Protein AF-A0A920IRP9-F1 (afdb_monomer_lite)

Secondary structure (DSSP, 8-state):
-----HHHHHTT----TT-------TTS-SS----TTSHHHHHHHHHHHHHHHHHHHHTT----EEE-----PPTTTTTT-HHHHHHHHHTT-TT-HHHHHHHHHHHHHHHHHTTTPEEE--TT--

Structure (mmCIF, N/CA/C/O backbone):
data_AF-A0A920IRP9-F1
#
_entry.id   AF-A0A920IRP9-F1
#
loop_
_atom_site.group_PDB
_atom_site.id
_atom_site.type_symbol
_atom_site.label_atom_id
_atom_site.label_alt_id
_atom_site.label_comp_id
_atom_site.label_asym_id
_atom_site.label_entity_id
_atom_site.label_seq_id
_atom_site.pdbx_PDB_ins_code
_atom_site.Cartn_x
_atom_site.Cartn_y
_atom_site.Cartn_z
_atom_site.occupancy
_atom_site.B_iso_or_equiv
_atom_site.auth_seq_id
_atom_site.auth_comp_id
_atom_site.auth_asym_id
_atom_site.auth_atom_id
_atom_site.pdbx_PDB_model_num
ATOM 1 N N . MET A 1 1 ? -17.992 -10.180 -25.493 1.00 43.38 1 MET A N 1
ATOM 2 C CA . MET A 1 1 ? -18.252 -8.747 -25.729 1.00 43.38 1 MET A CA 1
ATOM 3 C C . MET A 1 1 ? -17.199 -7.991 -24.950 1.00 43.38 1 MET A C 1
ATOM 5 O O . MET A 1 1 ? -17.285 -7.968 -23.731 1.00 43.38 1 MET A O 1
ATOM 9 N N . GLU A 1 2 ? -16.170 -7.476 -25.622 1.00 56.94 2 GLU A N 1
ATOM 10 C CA . GLU A 1 2 ? -15.293 -6.479 -25.004 1.00 56.94 2 GLU A CA 1
ATOM 11 C C . GLU A 1 2 ? -16.122 -5.207 -24.849 1.00 56.94 2 GLU A C 1
ATOM 13 O O . GLU A 1 2 ? -16.613 -4.657 -25.831 1.00 56.94 2 GLU A O 1
ATOM 18 N N . LEU A 1 3 ? -16.349 -4.777 -23.610 1.00 63.44 3 LEU A N 1
ATOM 19 C CA . LEU A 1 3 ? -17.186 -3.613 -23.308 1.00 63.44 3 LEU A CA 1
ATOM 20 C C . LEU A 1 3 ? -16.545 -2.283 -23.746 1.00 63.44 3 LEU A C 1
ATOM 22 O O . LEU A 1 3 ? -17.154 -1.237 -23.556 1.00 63.44 3 LEU A O 1
ATOM 26 N N . GLY A 1 4 ? -15.328 -2.302 -24.311 1.00 68.56 4 GLY A N 1
ATOM 27 C CA . GLY A 1 4 ? -14.607 -1.119 -24.798 1.00 68.56 4 GLY A CA 1
ATOM 28 C C . GLY A 1 4 ? -14.278 -0.080 -23.719 1.00 68.56 4 GLY A C 1
ATOM 29 O O . GLY A 1 4 ? -13.680 0.947 -24.024 1.00 68.56 4 GLY A O 1
ATOM 30 N N . ASN A 1 5 ? -14.655 -0.334 -22.464 1.00 79.19 5 ASN A N 1
ATOM 31 C CA . ASN A 1 5 ? -14.494 0.591 -21.357 1.00 79.19 5 ASN A CA 1
ATOM 32 C C . ASN A 1 5 ? -13.163 0.327 -20.648 1.00 79.19 5 ASN A C 1
ATOM 34 O O . ASN A 1 5 ? -13.099 -0.366 -19.632 1.00 79.19 5 ASN A O 1
ATOM 38 N N . LYS A 1 6 ? -12.097 0.849 -21.257 1.00 80.38 6 LYS A N 1
ATOM 39 C CA . LYS A 1 6 ? -10.726 0.730 -20.760 1.00 80.38 6 LYS A CA 1
ATOM 40 C C . LYS A 1 6 ? -10.571 1.325 -19.355 1.00 80.38 6 LYS A C 1
ATOM 42 O O . LYS A 1 6 ? -9.881 0.735 -18.533 1.00 80.38 6 LYS A O 1
ATOM 47 N N . ASP A 1 7 ? -11.263 2.422 -19.065 1.00 81.00 7 ASP A N 1
ATOM 48 C CA . ASP A 1 7 ? -11.145 3.121 -17.782 1.00 81.00 7 ASP A CA 1
ATOM 49 C C . ASP A 1 7 ? -11.661 2.263 -16.618 1.00 81.00 7 ASP A C 1
ATOM 51 O O . ASP A 1 7 ? -10.978 2.112 -15.607 1.00 81.00 7 ASP A O 1
ATOM 55 N N . GLU A 1 8 ? -12.824 1.619 -16.771 1.00 82.69 8 GLU A N 1
ATOM 56 C CA . GLU A 1 8 ? -13.339 0.702 -15.742 1.00 82.69 8 GLU A CA 1
ATOM 57 C C . GLU A 1 8 ? -12.515 -0.589 -15.636 1.00 82.69 8 GLU A C 1
ATOM 59 O O . GLU A 1 8 ? -12.402 -1.152 -14.549 1.00 82.69 8 GLU A O 1
ATOM 64 N N . ALA A 1 9 ? -11.899 -1.046 -16.732 1.00 81.12 9 ALA A N 1
ATOM 65 C CA . ALA A 1 9 ? -11.000 -2.199 -16.700 1.00 81.12 9 ALA A CA 1
ATOM 66 C C . ALA A 1 9 ? -9.700 -1.903 -15.931 1.00 81.12 9 ALA A C 1
ATOM 68 O O . ALA A 1 9 ? -9.182 -2.773 -15.233 1.00 81.12 9 ALA A O 1
ATOM 69 N N . GLU A 1 10 ? -9.177 -0.680 -16.034 1.00 86.38 10 GLU A N 1
ATOM 70 C CA . GLU A 1 10 ? -7.926 -0.284 -15.380 1.00 86.38 10 GLU A CA 1
ATOM 71 C C . GLU A 1 10 ? -8.109 0.202 -13.938 1.00 86.38 10 GLU A C 1
ATOM 73 O O . GLU A 1 10 ? -7.149 0.196 -13.169 1.00 86.38 10 GLU A O 1
ATOM 78 N N . LYS A 1 11 ? -9.332 0.576 -13.547 1.00 86.19 11 LYS A N 1
ATOM 79 C CA . LYS A 1 11 ? -9.669 1.168 -12.243 1.00 86.19 11 LYS A CA 1
ATOM 80 C C . LYS A 1 11 ? -9.152 0.393 -11.028 1.00 86.19 11 LYS A C 1
ATOM 82 O O . LYS A 1 11 ? -8.763 1.005 -10.040 1.00 86.19 11 LYS A O 1
ATOM 87 N N . TYR A 1 12 ? -9.134 -0.934 -11.115 1.00 89.50 12 TYR A N 1
ATOM 88 C CA . TYR A 1 12 ? -8.712 -1.836 -10.038 1.00 89.50 12 TYR A CA 1
ATOM 89 C C . TYR A 1 12 ? -7.570 -2.767 -10.458 1.00 89.50 12 TYR A C 1
ATOM 91 O O . TYR A 1 12 ? -7.358 -3.814 -9.850 1.00 89.50 12 TYR A O 1
ATOM 99 N N . LEU A 1 13 ? -6.856 -2.429 -11.535 1.00 89.62 13 LEU A N 1
ATOM 100 C CA . LEU A 1 13 ? -5.796 -3.277 -12.059 1.00 89.62 13 LEU A CA 1
ATOM 101 C C . LEU A 1 13 ? -4.626 -3.348 -11.070 1.00 89.62 13 LEU A C 1
ATOM 103 O O . LEU A 1 13 ? -4.090 -2.318 -10.660 1.00 89.62 13 LEU A O 1
ATOM 107 N N . LEU A 1 14 ? -4.224 -4.568 -10.720 1.00 90.94 14 LEU A N 1
ATOM 108 C CA . LEU A 1 14 ? -3.158 -4.839 -9.749 1.00 90.94 14 LEU A CA 1
ATOM 109 C C . LEU A 1 14 ? -1.821 -5.196 -10.402 1.00 90.94 14 LEU A C 1
ATOM 111 O O . LEU A 1 14 ? -0.828 -5.346 -9.704 1.00 90.94 14 LEU A O 1
ATOM 115 N N . SER A 1 15 ? -1.785 -5.353 -11.722 1.00 88.00 15 SER A N 1
ATOM 116 C CA . SER A 1 15 ? -0.592 -5.750 -12.465 1.00 88.00 15 SER A CA 1
ATOM 117 C C . SER A 1 15 ? -0.043 -4.594 -13.293 1.00 88.00 15 SER A C 1
ATOM 119 O O . SER A 1 15 ? -0.798 -3.788 -13.848 1.00 88.00 15 SER A O 1
ATOM 121 N N . ASP A 1 16 ? 1.274 -4.563 -13.445 1.00 87.31 16 ASP A N 1
ATOM 122 C CA . ASP A 1 16 ? 1.954 -3.761 -14.455 1.00 87.31 16 ASP A CA 1
ATOM 123 C C . ASP A 1 16 ? 2.332 -4.679 -15.633 1.00 87.31 16 ASP A C 1
ATOM 125 O O . ASP A 1 16 ? 3.186 -5.547 -15.466 1.00 87.31 16 ASP A O 1
ATOM 129 N N . PRO A 1 17 ? 1.692 -4.544 -16.812 1.00 86.62 17 PRO A N 1
ATOM 130 C CA . PRO A 1 17 ? 1.990 -5.385 -17.974 1.00 86.62 17 PRO A CA 1
ATOM 131 C C . PRO A 1 17 ? 3.432 -5.265 -18.482 1.00 86.62 17 PRO A C 1
ATOM 133 O O . PRO A 1 17 ? 3.903 -6.161 -19.180 1.00 86.62 17 PRO A O 1
ATOM 136 N N . ASP A 1 18 ? 4.111 -4.159 -18.166 1.00 89.12 18 ASP A N 1
ATOM 137 C CA . ASP A 1 18 ? 5.493 -3.906 -18.568 1.00 89.12 18 ASP A CA 1
ATOM 138 C C . ASP A 1 18 ? 6.503 -4.306 -17.480 1.00 89.12 18 ASP A C 1
ATOM 140 O O . ASP A 1 18 ? 7.714 -4.160 -17.686 1.00 89.12 18 ASP A O 1
ATOM 144 N N . ASP A 1 19 ? 6.033 -4.833 -16.345 1.00 89.69 19 ASP A N 1
ATOM 145 C CA . ASP A 1 19 ? 6.902 -5.350 -15.298 1.00 89.69 19 ASP A CA 1
ATOM 146 C C . ASP A 1 19 ? 7.574 -6.650 -15.747 1.00 89.69 19 ASP A C 1
ATOM 148 O O . ASP A 1 19 ? 6.931 -7.641 -16.090 1.00 89.69 19 ASP A O 1
ATOM 152 N N . LYS A 1 20 ? 8.908 -6.631 -15.749 1.00 91.38 20 LYS A N 1
ATOM 153 C CA . LYS A 1 20 ? 9.750 -7.788 -16.086 1.00 91.38 20 LYS A CA 1
ATOM 154 C C . LYS A 1 20 ? 10.516 -8.309 -14.879 1.00 91.38 20 LYS A C 1
ATOM 156 O O . LYS A 1 20 ? 11.583 -8.901 -15.053 1.00 91.38 20 LYS A O 1
ATOM 161 N N . SER A 1 21 ? 10.045 -7.991 -13.674 1.00 89.38 21 SER A N 1
ATOM 162 C CA . SER A 1 21 ? 10.678 -8.391 -12.421 1.00 89.38 21 SER A CA 1
ATOM 163 C C . SER A 1 21 ? 10.767 -9.908 -12.350 1.00 89.38 21 SER A C 1
ATOM 165 O O . SER A 1 21 ? 9.858 -10.618 -12.760 1.00 89.38 21 SER A O 1
ATOM 167 N N . GLU A 1 22 ? 11.898 -10.399 -11.859 1.00 90.12 22 GLU A N 1
ATOM 168 C CA . GLU A 1 22 ? 12.135 -11.826 -11.675 1.00 90.12 22 GLU A CA 1
ATOM 169 C C . GLU A 1 22 ? 12.223 -12.064 -10.174 1.00 90.12 22 GLU A C 1
ATOM 171 O O . GLU A 1 22 ? 13.124 -11.546 -9.512 1.00 90.12 22 GLU A O 1
ATOM 176 N N . TYR A 1 23 ? 11.267 -12.815 -9.643 1.00 88.88 23 TYR A N 1
ATOM 177 C CA . TYR A 1 23 ? 11.218 -13.203 -8.242 1.00 88.88 23 TYR A CA 1
ATOM 178 C C . TYR A 1 23 ? 10.619 -14.601 -8.117 1.00 88.88 23 TYR A C 1
ATOM 180 O O . TYR A 1 23 ? 10.041 -15.139 -9.060 1.00 88.88 23 TYR A O 1
ATOM 188 N N . TYR A 1 24 ? 10.791 -15.203 -6.946 1.00 87.69 24 TYR A N 1
ATOM 189 C CA . TYR A 1 24 ? 10.202 -16.494 -6.626 1.00 87.69 24 TYR A CA 1
ATOM 190 C C . TYR A 1 24 ? 9.699 -16.433 -5.189 1.00 87.69 24 TYR A C 1
ATOM 192 O O . TYR A 1 24 ? 10.490 -16.220 -4.267 1.00 87.69 24 TYR A O 1
ATOM 200 N N . SER A 1 25 ? 8.385 -16.542 -5.005 1.00 88.19 25 SER A N 1
ATOM 201 C CA . SER A 1 25 ? 7.767 -16.513 -3.681 1.00 88.19 25 SER A CA 1
ATOM 202 C C . SER A 1 25 ? 8.107 -17.768 -2.881 1.00 88.19 25 SER A C 1
ATOM 204 O O . SER A 1 25 ? 8.527 -18.789 -3.437 1.00 88.19 25 SER A O 1
ATOM 206 N N . ALA A 1 26 ? 7.890 -17.724 -1.565 1.00 84.56 26 ALA A N 1
ATOM 207 C CA . ALA A 1 26 ? 8.107 -18.876 -0.690 1.00 84.56 26 ALA A CA 1
ATOM 208 C C . ALA A 1 26 ? 7.284 -20.110 -1.119 1.00 84.56 26 ALA A C 1
ATOM 210 O O . ALA A 1 26 ? 7.703 -21.250 -0.917 1.00 84.56 26 ALA A O 1
ATOM 211 N N . GLN A 1 27 ? 6.135 -19.887 -1.765 1.00 87.06 27 GLN A N 1
ATOM 212 C CA . GLN A 1 27 ? 5.220 -20.916 -2.261 1.00 87.06 27 GLN A CA 1
ATOM 213 C C . GLN A 1 27 ? 5.521 -21.347 -3.708 1.00 87.06 27 GLN A C 1
ATOM 215 O O . GLN A 1 27 ? 4.906 -22.288 -4.209 1.00 87.06 27 GLN A O 1
ATOM 220 N N . GLY A 1 28 ? 6.487 -20.701 -4.364 1.00 86.94 28 GLY A N 1
ATOM 221 C CA . GLY A 1 28 ? 6.987 -21.068 -5.684 1.00 86.94 28 GLY A CA 1
ATOM 222 C C . GLY A 1 28 ? 6.269 -20.437 -6.872 1.00 86.94 28 GLY A C 1
ATOM 223 O O . GLY A 1 28 ? 6.209 -21.051 -7.935 1.00 86.94 28 GLY A O 1
ATOM 224 N N . PHE A 1 29 ? 5.733 -19.231 -6.691 1.00 87.94 29 PHE A N 1
ATOM 225 C CA . PHE A 1 29 ? 5.139 -18.427 -7.760 1.00 87.94 29 PHE A CA 1
ATOM 226 C C . PHE A 1 29 ? 6.078 -17.299 -8.192 1.00 87.94 29 PHE A C 1
ATOM 228 O O . PHE A 1 29 ? 6.851 -16.787 -7.381 1.00 87.94 29 PHE A O 1
ATOM 235 N N . ASP A 1 30 ? 5.979 -16.897 -9.455 1.00 88.00 30 ASP A N 1
ATOM 236 C CA . ASP A 1 30 ? 6.743 -15.810 -10.077 1.00 88.00 30 ASP A CA 1
ATOM 237 C C . ASP A 1 30 ? 5.860 -14.625 -10.524 1.00 88.00 30 ASP A C 1
ATOM 239 O O . ASP A 1 30 ? 6.366 -13.651 -11.078 1.00 88.00 30 ASP A O 1
ATOM 243 N N . ASP A 1 31 ? 4.550 -14.679 -10.250 1.00 86.44 31 ASP A N 1
ATOM 244 C CA . ASP A 1 31 ? 3.547 -13.706 -10.707 1.00 86.44 31 ASP A CA 1
ATOM 245 C C . ASP A 1 31 ? 2.529 -13.279 -9.623 1.00 86.44 31 ASP A C 1
ATOM 247 O O . ASP A 1 31 ? 1.507 -12.660 -9.927 1.00 86.44 31 ASP A O 1
ATOM 251 N N . ASN A 1 32 ? 2.788 -13.580 -8.345 1.00 86.69 32 ASN A N 1
ATOM 252 C CA . ASN A 1 32 ? 1.820 -13.408 -7.254 1.00 86.69 32 ASN A CA 1
ATOM 253 C C . ASN A 1 32 ? 1.902 -12.075 -6.482 1.00 86.69 32 ASN A C 1
ATOM 255 O O . ASN A 1 32 ? 1.170 -11.902 -5.506 1.00 86.69 32 ASN A O 1
ATOM 259 N N . ILE A 1 33 ? 2.770 -11.140 -6.876 1.00 88.69 33 ILE A N 1
ATOM 260 C CA . ILE A 1 33 ? 2.956 -9.860 -6.178 1.00 88.69 33 ILE A CA 1
ATOM 261 C C . ILE A 1 33 ? 2.211 -8.731 -6.895 1.00 88.69 33 ILE A C 1
ATOM 263 O O . ILE A 1 33 ? 2.437 -8.455 -8.072 1.00 88.69 33 ILE A O 1
ATOM 267 N N . ALA A 1 34 ? 1.340 -8.032 -6.162 1.00 90.19 34 ALA A N 1
ATOM 268 C CA . ALA A 1 34 ? 0.626 -6.868 -6.676 1.00 90.19 34 ALA A CA 1
ATOM 269 C C . ALA A 1 34 ? 1.581 -5.689 -6.948 1.00 90.19 34 ALA A C 1
ATOM 271 O O . ALA A 1 34 ? 2.502 -5.411 -6.178 1.00 90.19 34 ALA A O 1
ATOM 272 N N . CYS A 1 35 ? 1.334 -4.944 -8.023 1.00 89.31 35 CYS A N 1
ATOM 273 C CA . CYS A 1 35 ? 2.041 -3.710 -8.343 1.00 89.31 35 CYS A CA 1
ATOM 274 C C . CYS A 1 35 ? 1.544 -2.572 -7.442 1.00 89.31 35 CYS A C 1
ATOM 276 O O . CYS A 1 35 ? 0.520 -1.943 -7.707 1.00 89.31 35 CYS A O 1
ATOM 278 N N . ILE A 1 36 ? 2.290 -2.285 -6.377 1.00 88.75 36 ILE A N 1
ATOM 279 C CA . ILE A 1 36 ? 1.929 -1.262 -5.383 1.00 88.75 36 ILE A CA 1
ATOM 280 C C . ILE A 1 36 ? 2.147 0.180 -5.870 1.00 88.75 36 ILE A C 1
ATOM 282 O O . ILE A 1 36 ? 1.642 1.119 -5.269 1.00 88.75 36 ILE A O 1
ATOM 286 N N . CYS A 1 37 ? 2.865 0.368 -6.977 1.00 89.31 37 CYS A N 1
ATOM 287 C CA . CYS A 1 37 ? 3.234 1.687 -7.502 1.00 89.31 37 CYS A CA 1
ATOM 288 C C . CYS A 1 37 ? 2.155 2.316 -8.394 1.00 89.31 37 CYS A C 1
ATOM 290 O O . CYS A 1 37 ? 2.306 3.450 -8.848 1.00 89.31 37 CYS A O 1
ATOM 292 N N . ARG A 1 38 ? 1.078 1.578 -8.688 1.00 89.62 38 ARG A N 1
ATOM 293 C CA . ARG A 1 38 ? -0.035 2.049 -9.513 1.00 89.62 38 ARG A 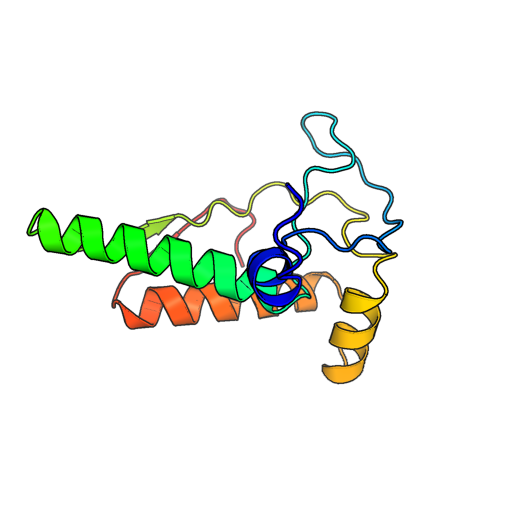CA 1
ATOM 294 C C . ARG A 1 38 ? -1.185 2.515 -8.627 1.00 89.62 38 ARG A C 1
ATOM 296 O O . ARG A 1 38 ? -1.621 1.798 -7.733 1.00 89.62 38 ARG A O 1
ATOM 303 N N . GLU A 1 39 ? -1.757 3.674 -8.942 1.00 89.31 39 GLU A N 1
ATOM 304 C CA . GLU A 1 39 ? -2.901 4.215 -8.189 1.00 89.31 39 GLU A CA 1
ATOM 305 C C . GLU A 1 39 ? -4.140 3.305 -8.215 1.00 89.31 39 GLU A C 1
ATOM 307 O O . GLU A 1 39 ? -4.923 3.295 -7.267 1.00 89.31 39 GLU A O 1
ATOM 312 N N . SER A 1 40 ? -4.308 2.481 -9.254 1.00 89.94 40 SER A N 1
ATOM 313 C CA . SER A 1 40 ? -5.395 1.495 -9.311 1.00 89.94 40 SER A CA 1
ATOM 314 C C . SER A 1 40 ? -5.272 0.411 -8.238 1.00 89.94 40 SER A C 1
ATOM 316 O O . SER A 1 40 ? -6.292 -0.056 -7.735 1.00 89.94 40 SER A O 1
ATOM 318 N N . ALA A 1 41 ? -4.049 0.046 -7.836 1.00 91.25 41 ALA A N 1
ATOM 319 C CA . ALA A 1 41 ? -3.841 -0.895 -6.742 1.00 91.25 41 ALA A CA 1
ATOM 320 C C . ALA A 1 41 ? -4.289 -0.291 -5.411 1.00 91.25 41 ALA A C 1
ATOM 322 O O . ALA A 1 41 ? -5.021 -0.929 -4.657 1.00 91.25 41 ALA A O 1
ATOM 323 N N . PHE A 1 42 ? -3.952 0.976 -5.161 1.00 90.12 42 PHE A N 1
ATOM 324 C CA . PHE A 1 42 ? -4.448 1.674 -3.979 1.00 90.12 42 PHE A CA 1
ATOM 325 C C . PHE A 1 42 ? -5.972 1.848 -4.003 1.00 90.12 42 PHE A C 1
ATOM 327 O O . PHE A 1 42 ? -6.633 1.547 -3.015 1.00 90.12 42 PHE A O 1
ATOM 334 N N . THR A 1 43 ? -6.543 2.214 -5.154 1.00 92.25 43 THR A N 1
ATOM 335 C CA . THR A 1 43 ? -8.003 2.316 -5.349 1.00 92.25 43 THR A CA 1
ATOM 336 C C . THR A 1 43 ? -8.711 0.990 -5.040 1.00 92.25 43 THR A C 1
ATOM 338 O O . THR A 1 43 ? -9.805 0.977 -4.471 1.00 92.25 43 THR A O 1
ATOM 341 N N . PHE A 1 44 ? -8.095 -0.142 -5.394 1.00 93.88 44 PHE A N 1
ATOM 342 C CA . PHE A 1 44 ? -8.595 -1.468 -5.038 1.00 93.88 44 PHE A CA 1
ATOM 343 C C . PHE A 1 44 ? -8.543 -1.713 -3.530 1.00 93.88 44 PHE A C 1
ATOM 345 O O . PHE A 1 44 ? -9.562 -2.094 -2.955 1.00 93.88 44 PHE A O 1
ATOM 352 N N . TYR A 1 45 ? -7.405 -1.451 -2.882 1.00 92.38 45 TYR A N 1
ATOM 353 C CA . TYR A 1 45 ? -7.275 -1.626 -1.434 1.00 92.38 45 TYR A CA 1
ATOM 354 C C . TYR A 1 45 ? -8.276 -0.765 -0.663 1.00 92.38 45 TYR A C 1
ATOM 356 O O . TYR A 1 45 ? -8.973 -1.282 0.207 1.00 92.38 45 TYR A O 1
ATOM 364 N N . GLU A 1 46 ? -8.411 0.514 -1.018 1.00 92.94 46 GLU A N 1
ATOM 365 C CA . GLU A 1 46 ? -9.402 1.402 -0.410 1.00 92.94 46 GLU A CA 1
ATOM 366 C C . GLU A 1 46 ? -10.812 0.849 -0.564 1.00 92.94 46 GLU A C 1
ATOM 368 O O . GLU A 1 46 ? -11.541 0.757 0.418 1.00 92.94 46 GLU A O 1
ATOM 373 N N . LYS A 1 47 ? -11.186 0.409 -1.771 1.00 94.75 47 LYS A N 1
ATOM 374 C CA . LYS A 1 47 ? -12.518 -0.146 -2.006 1.00 94.75 47 LYS A CA 1
ATOM 375 C C . LYS A 1 47 ? -12.779 -1.391 -1.159 1.00 94.75 47 LYS A C 1
ATOM 377 O O . LYS A 1 47 ? -13.871 -1.526 -0.618 1.00 94.75 47 LYS A O 1
ATOM 382 N N . VAL A 1 48 ? -11.807 -2.293 -1.038 1.00 94.94 48 VAL A N 1
ATOM 383 C CA . VAL A 1 48 ? -11.946 -3.506 -0.218 1.00 94.94 48 VAL A CA 1
ATOM 384 C C . VAL A 1 48 ? -12.103 -3.153 1.263 1.00 94.94 48 VAL A C 1
ATOM 386 O O . VAL A 1 48 ? -12.994 -3.690 1.918 1.00 94.94 48 VAL A O 1
ATOM 389 N N . ILE A 1 49 ? -11.283 -2.233 1.780 1.00 93.94 49 ILE A N 1
ATOM 390 C CA . ILE A 1 49 ? -11.367 -1.777 3.176 1.00 93.94 49 ILE A CA 1
ATOM 391 C C . ILE A 1 49 ? -12.729 -1.122 3.441 1.00 93.94 49 ILE A C 1
ATOM 393 O O . ILE A 1 49 ? -13.361 -1.424 4.453 1.00 93.94 49 ILE A O 1
ATOM 397 N N . ASP A 1 50 ? -13.209 -0.288 2.516 1.00 94.81 50 ASP A N 1
ATOM 398 C CA . ASP A 1 50 ? -14.494 0.409 2.632 1.00 94.81 50 ASP A CA 1
ATOM 399 C C . ASP A 1 50 ? -15.661 -0.569 2.710 1.00 94.81 50 ASP A C 1
ATOM 401 O O . ASP A 1 50 ? -16.515 -0.452 3.586 1.00 94.81 50 ASP A O 1
ATOM 405 N N . GLU A 1 51 ? -15.697 -1.555 1.814 1.00 96.19 51 GLU A N 1
ATOM 406 C CA . GLU A 1 51 ? -16.772 -2.547 1.790 1.00 96.19 51 GLU A CA 1
ATOM 407 C C . GLU A 1 51 ? -16.759 -3.430 3.042 1.00 96.19 51 GLU A C 1
ATOM 409 O O . GLU A 1 51 ? -17.816 -3.695 3.611 1.00 96.19 51 GLU A O 1
ATOM 414 N N . ILE A 1 52 ? -15.582 -3.834 3.532 1.00 94.38 52 ILE A N 1
ATOM 415 C CA . ILE A 1 52 ? -15.482 -4.598 4.784 1.00 94.38 52 ILE A CA 1
ATOM 416 C C . ILE A 1 52 ? -15.964 -3.751 5.964 1.00 94.38 52 ILE A C 1
ATOM 418 O O . ILE A 1 52 ? -16.752 -4.229 6.778 1.00 94.38 52 ILE A O 1
ATOM 422 N N . TYR A 1 53 ? -15.555 -2.483 6.043 1.00 93.19 53 TYR A N 1
ATOM 423 C CA . TYR A 1 53 ? -16.029 -1.579 7.087 1.00 93.19 53 TYR A CA 1
ATOM 424 C C . TYR A 1 53 ? -17.557 -1.427 7.061 1.00 93.19 53 TYR A C 1
ATOM 426 O O . TYR A 1 53 ? -18.205 -1.499 8.107 1.00 93.19 53 TYR A O 1
ATOM 434 N N . LEU A 1 54 ? -18.156 -1.284 5.873 1.00 94.81 54 LEU A N 1
ATOM 435 C CA . LEU A 1 54 ? -19.611 -1.212 5.718 1.00 94.81 54 LEU A CA 1
ATOM 436 C C . LEU A 1 54 ? -20.312 -2.483 6.216 1.00 94.81 54 LEU A C 1
ATOM 438 O O . LEU A 1 54 ? -21.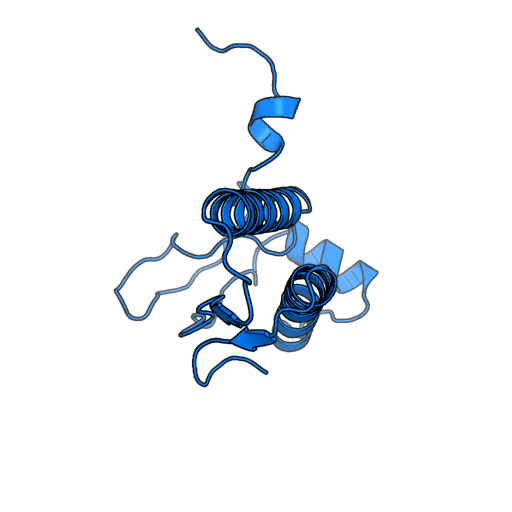340 -2.373 6.882 1.00 94.81 54 LEU A O 1
ATOM 442 N N . MET A 1 55 ? -19.742 -3.669 5.982 1.00 95.56 55 MET A N 1
ATOM 443 C CA . MET A 1 55 ? -20.285 -4.926 6.515 1.00 95.56 55 MET A CA 1
ATOM 444 C C . MET A 1 55 ? -20.259 -4.967 8.052 1.00 95.56 55 MET A C 1
ATOM 446 O O . MET A 1 55 ? -21.209 -5.450 8.668 1.00 95.56 55 MET A O 1
ATOM 450 N N . TYR A 1 56 ? -19.211 -4.431 8.688 1.00 95.00 56 TYR A N 1
ATOM 451 C CA . TYR A 1 56 ? -19.149 -4.303 10.153 1.00 95.00 56 TYR A CA 1
ATOM 452 C C . TYR A 1 56 ? -20.235 -3.355 10.679 1.00 95.00 56 TYR A C 1
ATOM 454 O O . TYR A 1 56 ? -20.944 -3.691 11.632 1.00 95.00 56 TYR A O 1
ATOM 462 N N . GLN A 1 57 ? -20.420 -2.207 10.016 1.00 93.62 57 GLN A N 1
ATOM 463 C CA . GLN A 1 57 ? -21.478 -1.253 10.358 1.00 93.62 57 GLN A CA 1
ATOM 464 C C . GLN A 1 57 ? -22.877 -1.864 10.202 1.00 93.62 57 GLN A C 1
ATOM 466 O O . GLN A 1 57 ? -23.722 -1.683 11.077 1.00 93.62 57 GLN A O 1
ATOM 471 N N . GLU A 1 58 ? -23.122 -2.625 9.131 1.00 95.62 58 GLU A N 1
ATOM 472 C CA . GLU A 1 58 ? -24.394 -3.322 8.907 1.00 95.62 58 GLU A CA 1
ATOM 473 C C . GLU A 1 58 ? -24.668 -4.379 9.987 1.00 95.62 58 GLU A C 1
ATOM 475 O O . GLU A 1 58 ? -25.795 -4.508 10.469 1.00 95.62 58 GLU A O 1
ATOM 480 N N . ALA A 1 59 ? -23.630 -5.091 10.429 1.00 95.69 59 ALA A N 1
ATOM 481 C CA . ALA A 1 59 ? -23.716 -6.045 11.530 1.00 95.69 59 ALA A CA 1
ATOM 482 C C . ALA A 1 59 ? -23.853 -5.379 12.917 1.00 95.69 59 ALA A C 1
ATOM 484 O O . ALA A 1 59 ? -24.087 -6.077 13.907 1.00 95.69 59 ALA A O 1
ATOM 485 N N . GLY A 1 60 ? -23.729 -4.050 13.007 1.00 94.88 60 GLY A N 1
ATOM 486 C CA . GLY A 1 60 ? -23.823 -3.296 14.258 1.00 94.88 60 GLY A CA 1
ATOM 487 C C . GLY A 1 60 ? -22.626 -3.494 15.191 1.00 94.88 60 GLY A C 1
ATOM 488 O O . GLY A 1 60 ? -22.776 -3.354 16.405 1.00 94.88 60 GLY A O 1
ATOM 489 N N . VAL A 1 61 ? -21.459 -3.846 14.644 1.00 94.31 61 VAL A N 1
ATOM 490 C CA . VAL A 1 61 ? -20.215 -4.058 15.397 1.00 94.31 61 VAL A CA 1
ATOM 491 C C . VAL A 1 61 ? -19.135 -3.073 14.952 1.00 94.31 61 VAL A C 1
ATOM 493 O O . VAL A 1 61 ? -19.068 -2.677 13.790 1.00 94.31 61 VAL A O 1
ATOM 496 N N . GLU A 1 62 ? -18.277 -2.664 15.884 1.00 91.06 62 GLU A N 1
ATOM 497 C CA . GLU A 1 62 ? -17.150 -1.780 15.583 1.00 91.06 62 GLU A CA 1
ATOM 498 C C . GLU A 1 62 ? -15.977 -2.576 14.998 1.00 91.06 62 GLU A C 1
ATOM 500 O O . GLU A 1 62 ? -15.693 -3.707 15.402 1.00 91.06 62 GLU A O 1
ATOM 505 N N . MET A 1 63 ? -15.310 -1.994 14.004 1.00 91.88 63 MET A N 1
ATOM 506 C CA . MET A 1 63 ? -14.117 -2.571 13.395 1.00 91.88 63 MET A CA 1
ATOM 507 C C . MET A 1 63 ? -12.878 -2.037 14.118 1.00 91.88 63 MET A C 1
ATOM 509 O O . MET A 1 63 ? -12.253 -1.090 13.662 1.00 91.88 63 MET A O 1
ATOM 513 N N . ASP A 1 64 ? -12.507 -2.649 15.242 1.00 92.25 64 ASP A N 1
ATOM 514 C CA . ASP A 1 64 ? -11.373 -2.170 16.054 1.00 92.25 64 ASP A CA 1
ATOM 515 C C . ASP A 1 64 ? -10.007 -2.438 15.408 1.00 92.25 64 ASP A C 1
ATOM 517 O O . ASP A 1 64 ? -9.023 -1.741 15.669 1.00 92.25 64 ASP A O 1
ATOM 521 N N . LYS A 1 65 ? -9.912 -3.506 14.607 1.00 92.38 65 LYS A N 1
ATOM 522 C CA . LYS A 1 65 ? -8.662 -3.988 14.010 1.00 92.38 65 LYS A CA 1
ATOM 523 C C . LYS A 1 65 ? -8.887 -4.453 12.582 1.00 92.38 65 LYS A C 1
ATOM 525 O O . LYS A 1 65 ? -9.870 -5.138 12.307 1.00 92.38 65 LYS A O 1
ATOM 530 N N . PHE A 1 66 ? -7.935 -4.146 11.709 1.00 91.94 66 PHE A N 1
ATOM 531 C CA . PHE A 1 66 ? -7.922 -4.608 10.326 1.00 91.94 66 PHE A CA 1
ATOM 532 C C . PHE A 1 66 ? -6.574 -5.259 10.005 1.00 91.94 66 PHE A C 1
ATOM 534 O O . PHE A 1 66 ? -5.520 -4.652 10.194 1.00 91.94 66 PHE A O 1
ATOM 541 N N . GLY A 1 67 ? -6.607 -6.516 9.564 1.00 90.56 67 GLY A N 1
ATOM 542 C CA . GLY A 1 67 ? -5.419 -7.290 9.204 1.00 90.56 67 GLY A CA 1
ATOM 543 C C . GLY A 1 67 ? -5.072 -7.128 7.729 1.00 90.56 67 GLY A C 1
ATOM 544 O O . GLY A 1 67 ? -5.880 -7.509 6.890 1.00 90.56 67 GLY A O 1
ATOM 545 N N . VAL A 1 68 ? -3.887 -6.606 7.405 1.00 87.00 68 VAL A N 1
ATOM 546 C CA . VAL A 1 68 ? -3.436 -6.410 6.009 1.00 87.00 68 VAL A CA 1
ATOM 547 C C . VAL A 1 68 ? -2.505 -7.520 5.503 1.00 87.00 68 VAL A C 1
ATOM 549 O O . VAL A 1 68 ? -2.026 -7.444 4.377 1.00 87.00 68 VAL A O 1
ATOM 552 N N . ALA A 1 69 ? -2.283 -8.562 6.311 1.00 78.44 69 ALA A N 1
ATOM 553 C CA . ALA A 1 69 ? -1.275 -9.600 6.077 1.00 78.44 69 ALA A CA 1
ATOM 554 C C . ALA A 1 69 ? 0.130 -8.986 5.952 1.00 78.44 69 ALA A C 1
ATOM 556 O O . ALA A 1 69 ? 0.641 -8.575 6.987 1.00 78.44 69 ALA A O 1
ATOM 557 N N . ALA A 1 70 ? 0.706 -8.853 4.758 1.00 79.81 70 ALA A N 1
ATOM 558 C CA . ALA A 1 70 ? 1.995 -8.190 4.508 1.00 79.81 70 ALA A CA 1
ATOM 559 C C . ALA A 1 70 ? 3.243 -8.996 4.944 1.00 79.81 70 ALA A C 1
ATOM 561 O O . ALA A 1 70 ? 4.219 -8.439 5.440 1.00 79.81 70 ALA A O 1
ATOM 562 N N . ASP A 1 71 ? 3.193 -10.311 4.728 1.00 81.75 71 ASP A N 1
ATOM 563 C CA . ASP A 1 71 ? 4.273 -11.280 4.928 1.00 81.75 7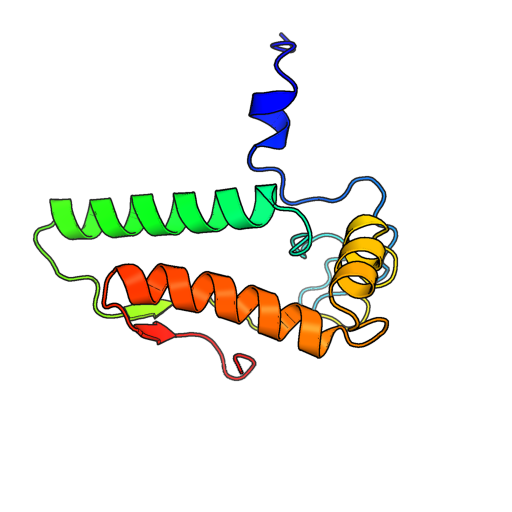1 ASP A CA 1
ATOM 564 C C . ASP A 1 71 ? 5.055 -11.613 3.643 1.00 81.75 71 ASP A C 1
ATOM 566 O O . ASP A 1 71 ? 4.528 -11.533 2.533 1.00 81.75 71 ASP A O 1
ATOM 570 N N . GLU A 1 72 ? 6.311 -12.041 3.817 1.00 76.12 72 GLU A N 1
ATOM 571 C CA . GLU A 1 72 ? 7.110 -12.788 2.829 1.00 76.12 72 GLU A CA 1
ATOM 572 C C . GLU A 1 72 ? 7.242 -12.144 1.432 1.00 76.12 72 GLU A C 1
ATOM 574 O O . GLU A 1 72 ? 7.186 -12.829 0.404 1.00 76.12 72 GLU A O 1
ATOM 579 N N . LEU A 1 73 ? 7.482 -10.829 1.363 1.00 82.88 73 LEU A N 1
ATOM 580 C CA . LEU A 1 73 ? 7.788 -10.175 0.088 1.00 82.88 73 LEU A CA 1
ATOM 581 C C . LEU A 1 73 ? 9.082 -10.766 -0.521 1.00 82.88 73 LEU A C 1
ATOM 583 O O . LEU A 1 73 ? 10.158 -10.637 0.073 1.00 82.88 73 LEU A O 1
ATOM 587 N N . PRO A 1 74 ? 9.032 -11.386 -1.717 1.00 84.31 74 PRO A N 1
ATOM 588 C CA . PRO A 1 74 ? 10.211 -11.988 -2.311 1.00 84.31 74 PRO A CA 1
ATOM 589 C C . PRO A 1 74 ? 11.177 -10.915 -2.818 1.00 84.31 74 PRO A C 1
ATOM 591 O O . PRO A 1 74 ? 10.790 -9.912 -3.426 1.00 84.31 74 PRO A O 1
ATOM 594 N N . TYR A 1 75 ? 12.472 -11.164 -2.627 1.00 85.25 75 TYR A N 1
ATOM 595 C CA . TYR A 1 75 ? 13.511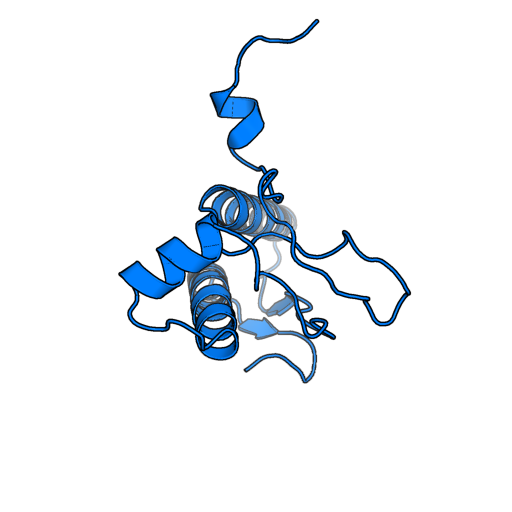 -10.326 -3.213 1.00 85.25 75 TYR A CA 1
ATOM 596 C C . TYR A 1 75 ? 13.393 -10.324 -4.744 1.00 85.25 75 TYR A C 1
ATOM 598 O O . TYR A 1 75 ? 13.268 -11.380 -5.362 1.00 85.25 75 TYR A O 1
ATOM 606 N N . GLY A 1 76 ? 13.466 -9.140 -5.354 1.00 84.50 76 GLY A N 1
ATOM 607 C CA . GLY A 1 76 ? 13.325 -8.967 -6.804 1.00 84.50 76 GLY A CA 1
ATOM 608 C C . GLY A 1 76 ? 11.984 -8.375 -7.237 1.00 84.50 76 GLY A C 1
ATOM 609 O O . GLY A 1 76 ? 11.891 -7.882 -8.362 1.00 84.50 76 GLY A O 1
ATOM 610 N N . ALA A 1 77 ? 10.979 -8.348 -6.353 1.00 87.94 77 ALA A N 1
ATOM 611 C CA . ALA A 1 77 ? 9.697 -7.708 -6.631 1.00 87.94 77 ALA A CA 1
ATOM 612 C C . ALA A 1 77 ? 9.879 -6.234 -7.042 1.00 87.94 77 ALA A C 1
ATOM 614 O O . ALA A 1 77 ? 10.661 -5.497 -6.438 1.00 87.94 77 ALA A O 1
ATOM 615 N N . TRP A 1 78 ? 9.157 -5.825 -8.091 1.00 90.50 78 TRP A N 1
ATOM 616 C CA . TRP A 1 78 ? 9.094 -4.460 -8.635 1.00 90.50 78 TRP A CA 1
ATOM 617 C C . TRP A 1 78 ? 10.386 -3.887 -9.239 1.00 90.50 78 TRP A C 1
ATOM 619 O O . TRP A 1 78 ? 10.359 -2.785 -9.791 1.00 90.50 78 TRP A O 1
ATOM 629 N N . GLN A 1 79 ? 11.510 -4.612 -9.193 1.00 90.38 79 GLN A N 1
ATOM 630 C CA . GLN A 1 79 ? 12.818 -4.088 -9.605 1.00 90.38 79 GLN A CA 1
ATOM 631 C C . GLN A 1 79 ? 12.935 -3.758 -11.096 1.00 90.38 79 GLN A C 1
ATOM 633 O O . GLN A 1 79 ? 13.793 -2.975 -11.509 1.00 90.38 79 GLN A O 1
ATOM 638 N N . LYS A 1 80 ? 12.090 -4.370 -11.925 1.00 90.81 80 LYS A N 1
ATOM 639 C CA . LYS A 1 80 ? 12.039 -4.136 -13.371 1.00 90.81 80 LYS A CA 1
ATOM 640 C C . LYS A 1 80 ? 10.665 -3.607 -13.813 1.00 90.81 80 LYS A C 1
ATOM 642 O O . LYS A 1 80 ? 10.344 -3.724 -14.994 1.00 90.81 80 LYS A O 1
ATOM 647 N N . SER A 1 81 ? 9.895 -2.990 -12.907 1.00 90.88 81 SER A N 1
ATOM 648 C CA . SER A 1 81 ? 8.655 -2.272 -13.240 1.00 90.88 81 SER A CA 1
ATOM 649 C C . SER A 1 81 ? 8.961 -0.812 -13.612 1.00 90.88 81 SER A C 1
ATOM 651 O O . SER A 1 81 ? 9.484 -0.057 -12.783 1.00 90.88 81 SER A O 1
ATOM 653 N N . PRO A 1 82 ? 8.614 -0.354 -14.831 1.00 91.50 82 PRO A N 1
ATOM 654 C CA . PRO A 1 82 ? 8.754 1.051 -15.214 1.00 91.50 82 PRO A CA 1
ATOM 655 C C . PRO A 1 82 ? 7.923 1.999 -14.342 1.00 91.50 82 PRO A C 1
ATOM 657 O O . PRO A 1 82 ? 8.363 3.114 -14.060 1.00 91.50 82 PRO A O 1
ATOM 660 N N . ILE A 1 83 ? 6.738 1.560 -13.899 1.00 92.25 83 ILE A N 1
ATOM 661 C CA . ILE A 1 83 ? 5.853 2.362 -13.044 1.00 92.25 83 ILE A CA 1
ATOM 662 C C . ILE A 1 83 ? 6.495 2.561 -11.669 1.00 92.25 83 ILE A C 1
ATOM 664 O O . ILE A 1 83 ? 6.528 3.686 -11.171 1.00 92.25 83 ILE A O 1
ATOM 668 N N . CYS A 1 84 ? 7.059 1.502 -11.081 1.00 90.94 84 CYS A N 1
ATOM 669 C CA . CYS A 1 84 ? 7.760 1.610 -9.804 1.00 90.94 84 CYS A CA 1
ATOM 670 C C . CYS A 1 84 ? 9.030 2.449 -9.898 1.00 90.94 84 CYS A C 1
ATOM 672 O O . CYS A 1 84 ? 9.263 3.279 -9.024 1.00 90.94 84 CYS A O 1
ATOM 674 N N . ASN A 1 85 ? 9.801 2.316 -10.978 1.00 90.44 85 ASN A N 1
ATOM 675 C CA . ASN A 1 85 ? 10.973 3.162 -11.203 1.00 90.44 85 ASN A CA 1
ATOM 676 C C . ASN A 1 85 ? 10.603 4.645 -11.238 1.00 90.44 85 ASN A C 1
ATOM 678 O O . ASN A 1 85 ? 11.193 5.439 -10.510 1.00 90.44 85 ASN A O 1
ATOM 682 N N . LYS A 1 86 ? 9.565 5.005 -12.000 1.00 92.75 86 LYS A N 1
ATOM 683 C CA . LYS A 1 86 ? 9.076 6.384 -12.052 1.00 92.75 86 LYS A CA 1
ATOM 684 C C . LYS A 1 86 ? 8.567 6.873 -10.694 1.00 92.75 86 LYS A C 1
ATOM 686 O O . LYS A 1 86 ? 8.905 7.976 -10.280 1.00 92.75 86 LYS A O 1
ATOM 691 N N . PHE A 1 87 ? 7.787 6.057 -9.982 1.00 92.25 87 PHE A N 1
ATOM 692 C CA . PHE A 1 87 ? 7.304 6.418 -8.648 1.00 92.25 87 PHE A CA 1
ATOM 693 C C . PHE A 1 87 ? 8.468 6.693 -7.685 1.00 92.25 87 PHE A C 1
ATOM 695 O O . PHE A 1 87 ? 8.441 7.667 -6.933 1.00 92.25 87 PHE A O 1
ATOM 702 N N . MET A 1 88 ? 9.504 5.853 -7.718 1.00 91.75 88 MET A N 1
ATOM 703 C CA . MET A 1 88 ? 10.682 6.024 -6.874 1.00 91.75 88 MET A CA 1
ATOM 704 C C . MET A 1 88 ? 11.505 7.262 -7.253 1.00 91.75 88 MET A C 1
ATOM 706 O O . MET A 1 88 ? 12.026 7.929 -6.361 1.00 91.75 88 MET A O 1
ATOM 710 N N . GLU A 1 89 ? 11.607 7.594 -8.544 1.00 93.81 89 GLU A N 1
ATOM 711 C CA . GLU A 1 89 ? 12.220 8.843 -9.020 1.00 93.81 89 GLU A CA 1
ATOM 712 C C . GLU A 1 89 ? 11.468 10.068 -8.488 1.00 93.81 89 GLU A C 1
ATOM 714 O O . GLU A 1 89 ? 12.080 10.947 -7.878 1.00 93.81 89 GLU A O 1
ATOM 719 N N . ASP A 1 90 ? 10.142 10.087 -8.640 1.00 93.19 90 ASP A N 1
ATOM 720 C CA . ASP A 1 90 ? 9.279 11.190 -8.203 1.00 93.19 90 ASP A CA 1
ATOM 721 C C . ASP A 1 90 ? 9.343 11.408 -6.676 1.00 93.19 90 ASP A C 1
ATOM 723 O O . ASP A 1 90 ? 9.230 12.539 -6.199 1.00 93.19 90 ASP A O 1
ATOM 727 N N . ASN A 1 91 ? 9.578 10.341 -5.904 1.00 90.62 91 ASN A N 1
ATOM 728 C CA . ASN A 1 91 ? 9.674 10.381 -4.440 1.00 90.62 91 ASN A CA 1
ATOM 729 C C . ASN A 1 91 ? 11.117 10.391 -3.908 1.00 90.62 91 ASN A C 1
ATOM 731 O O . ASN A 1 91 ? 11.319 10.376 -2.697 1.00 90.62 91 ASN A O 1
ATOM 735 N N . SER A 1 92 ? 12.127 10.469 -4.785 1.00 93.94 92 SER A N 1
ATOM 736 C CA . SER A 1 92 ? 13.552 10.494 -4.411 1.00 93.94 92 SER A CA 1
ATOM 737 C C . SER A 1 92 ? 14.024 9.285 -3.579 1.00 93.94 92 SER A C 1
ATOM 739 O O . SER A 1 92 ? 14.923 9.417 -2.751 1.00 93.94 92 SER A O 1
ATOM 741 N N . ILE A 1 93 ? 13.455 8.102 -3.830 1.00 92.69 93 ILE A N 1
ATOM 742 C CA . ILE A 1 93 ? 13.773 6.826 -3.152 1.00 92.69 93 ILE A CA 1
ATOM 743 C C . ILE A 1 93 ? 14.341 5.777 -4.126 1.00 92.69 93 ILE A C 1
ATOM 745 O O . ILE A 1 93 ? 14.167 4.574 -3.955 1.00 92.69 93 ILE A O 1
ATOM 749 N N . VAL A 1 94 ? 14.986 6.221 -5.208 1.00 91.12 94 VAL A N 1
ATOM 750 C CA . VAL A 1 94 ? 15.496 5.338 -6.270 1.00 91.12 94 VAL A CA 1
ATOM 751 C C . VAL A 1 94 ? 16.425 4.264 -5.700 1.00 91.12 94 VAL A C 1
ATOM 753 O O . VAL A 1 94 ? 17.464 4.571 -5.118 1.00 91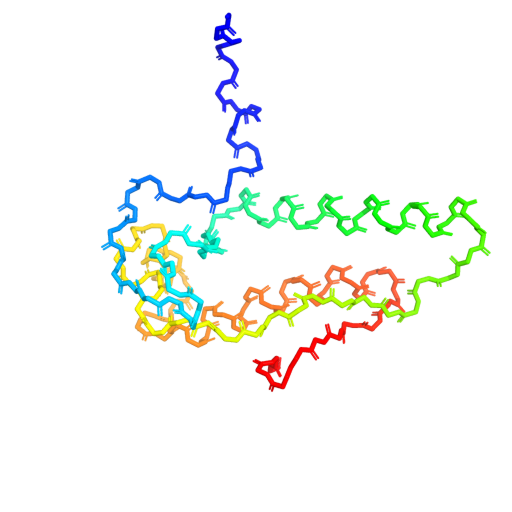.12 94 VAL A O 1
ATOM 756 N N . GLY A 1 95 ? 16.064 2.998 -5.923 1.00 87.38 95 GLY A N 1
ATOM 757 C CA . GLY A 1 95 ? 16.818 1.833 -5.454 1.00 87.38 95 GLY A CA 1
ATOM 758 C C . GLY A 1 95 ? 16.495 1.397 -4.022 1.00 87.38 95 GLY A C 1
ATOM 759 O O . GLY A 1 95 ? 16.982 0.347 -3.604 1.00 87.38 95 GLY A O 1
ATOM 760 N N . ASP A 1 96 ? 15.660 2.147 -3.300 1.00 90.88 96 ASP A N 1
ATOM 761 C CA . ASP A 1 96 ? 15.185 1.805 -1.961 1.00 90.88 96 ASP A CA 1
ATOM 762 C C . ASP A 1 96 ? 13.757 1.238 -2.015 1.00 90.88 96 ASP A C 1
ATOM 764 O O . ASP A 1 96 ? 12.751 1.922 -1.818 1.00 90.88 96 ASP A O 1
ATOM 768 N N . TYR A 1 97 ? 13.675 -0.059 -2.312 1.00 87.75 97 TYR A N 1
ATOM 769 C CA . TYR A 1 97 ? 12.404 -0.786 -2.378 1.00 87.75 97 TYR A CA 1
ATOM 770 C C . TYR A 1 97 ? 11.758 -0.982 -0.999 1.00 87.75 97 TYR A C 1
ATOM 772 O O . TYR A 1 97 ? 10.546 -1.182 -0.926 1.00 87.75 97 TYR A O 1
ATOM 780 N N . ASN A 1 98 ? 12.533 -0.881 0.086 1.00 87.56 98 ASN A N 1
ATOM 781 C CA . ASN A 1 98 ? 11.983 -0.906 1.439 1.00 87.56 98 ASN A CA 1
ATOM 782 C C . ASN A 1 98 ? 11.238 0.398 1.720 1.00 87.56 98 ASN A C 1
ATOM 784 O O . ASN A 1 98 ? 10.090 0.352 2.147 1.00 87.56 98 ASN A O 1
ATOM 788 N N . ALA A 1 99 ? 11.825 1.547 1.370 1.00 89.56 99 ALA A N 1
ATOM 789 C CA . ALA A 1 99 ? 11.133 2.830 1.461 1.00 89.56 99 ALA A CA 1
ATOM 790 C C . ALA A 1 99 ? 9.857 2.854 0.601 1.00 89.56 99 ALA A C 1
ATOM 792 O O . ALA A 1 99 ? 8.821 3.346 1.046 1.00 89.56 99 ALA A O 1
ATOM 793 N N . LEU A 1 100 ? 9.889 2.273 -0.606 1.00 89.88 100 LEU A N 1
ATOM 794 C CA . LEU A 1 100 ? 8.688 2.104 -1.434 1.00 89.88 100 LEU A CA 1
ATOM 795 C C . LEU A 1 100 ? 7.601 1.307 -0.694 1.00 89.88 100 LEU A C 1
ATOM 797 O O . LEU A 1 100 ? 6.440 1.723 -0.660 1.00 89.88 100 LEU A O 1
ATOM 801 N N . TYR A 1 101 ? 7.974 0.175 -0.099 1.00 88.75 101 TYR A N 1
ATOM 802 C CA . TYR A 1 101 ? 7.062 -0.678 0.654 1.00 88.75 101 TYR A CA 1
ATOM 803 C C . TYR A 1 101 ? 6.485 0.039 1.885 1.00 88.75 101 TYR A C 1
ATOM 805 O O . TYR A 1 101 ? 5.269 0.054 2.073 1.00 88.75 101 TYR A O 1
ATOM 813 N N . GLU A 1 102 ? 7.321 0.713 2.676 1.00 88.94 102 GLU A N 1
ATOM 814 C CA . GLU A 1 102 ? 6.921 1.514 3.843 1.00 88.94 102 GLU A CA 1
ATOM 815 C C . GLU A 1 102 ? 5.966 2.657 3.467 1.00 88.94 102 GLU A C 1
ATOM 817 O O . GLU A 1 102 ? 4.946 2.876 4.129 1.00 88.94 102 GLU A O 1
ATOM 822 N N . MET A 1 103 ? 6.241 3.371 2.370 1.00 90.56 103 MET A N 1
ATOM 823 C CA . MET A 1 103 ? 5.362 4.434 1.875 1.00 90.56 103 MET A CA 1
ATOM 824 C C . MET A 1 103 ? 3.976 3.897 1.510 1.00 90.56 103 MET A C 1
ATOM 826 O O . MET A 1 103 ? 2.964 4.527 1.830 1.00 90.56 103 MET A O 1
ATOM 830 N N . MET A 1 104 ? 3.907 2.732 0.864 1.00 90.00 104 MET A N 1
ATOM 831 C CA . MET A 1 104 ? 2.631 2.118 0.490 1.00 90.00 104 MET A CA 1
ATOM 832 C C . MET A 1 104 ? 1.874 1.579 1.704 1.00 90.00 104 MET A C 1
ATOM 834 O O . MET A 1 104 ? 0.671 1.826 1.823 1.00 90.00 104 MET A O 1
ATOM 838 N N . GLN A 1 105 ? 2.567 0.948 2.653 1.00 89.62 105 GLN A N 1
ATOM 839 C CA . GLN A 1 105 ? 1.975 0.545 3.932 1.00 89.62 105 GLN A CA 1
ATOM 840 C C . GLN A 1 105 ? 1.420 1.746 4.700 1.00 89.62 105 GLN A C 1
ATOM 842 O O . GLN A 1 105 ? 0.297 1.694 5.194 1.00 89.62 105 GLN A O 1
ATOM 847 N N . THR A 1 106 ? 2.138 2.872 4.716 1.00 91.38 106 THR A N 1
ATOM 848 C CA . THR A 1 106 ? 1.681 4.110 5.363 1.00 91.38 106 THR A CA 1
ATOM 849 C C . THR A 1 106 ? 0.371 4.625 4.760 1.00 91.38 106 THR A C 1
ATOM 851 O O . THR A 1 106 ? -0.506 5.105 5.483 1.00 91.38 106 THR A O 1
ATOM 854 N N . ARG A 1 107 ? 0.186 4.511 3.437 1.00 92.25 107 ARG A N 1
ATOM 855 C CA . ARG A 1 107 ? -1.082 4.887 2.789 1.00 92.25 107 ARG A CA 1
ATOM 856 C C . ARG A 1 107 ? -2.240 4.010 3.272 1.00 92.25 107 ARG A C 1
ATOM 858 O O . ARG A 1 107 ? -3.300 4.540 3.605 1.00 92.25 107 ARG A O 1
ATOM 865 N N . VAL A 1 108 ? -2.035 2.694 3.342 1.00 92.00 108 VAL A N 1
ATOM 866 C CA . VAL A 1 108 ? -3.045 1.740 3.835 1.00 92.00 108 VAL A CA 1
ATOM 867 C C . VAL A 1 108 ? -3.330 1.961 5.322 1.00 92.00 108 VAL A C 1
ATOM 869 O O . VAL A 1 108 ? -4.491 2.012 5.726 1.00 92.00 108 VAL A O 1
ATOM 872 N N . TYR A 1 109 ? -2.292 2.194 6.124 1.00 92.19 109 TYR A N 1
ATOM 873 C CA . TYR A 1 109 ? -2.408 2.540 7.537 1.00 92.19 109 TYR A CA 1
ATOM 874 C C . TYR A 1 109 ? -3.293 3.771 7.744 1.00 92.19 109 TYR A C 1
ATOM 876 O O . TYR A 1 109 ? -4.242 3.723 8.522 1.00 92.19 109 TYR A O 1
ATOM 884 N N . ASN A 1 110 ? -3.045 4.854 7.001 1.00 93.62 110 ASN A N 1
ATOM 885 C CA . ASN A 1 110 ? -3.842 6.079 7.102 1.00 93.62 110 ASN A CA 1
ATOM 886 C C . ASN A 1 110 ? -5.311 5.849 6.725 1.00 93.62 110 ASN A C 1
ATOM 888 O O . ASN A 1 110 ? -6.207 6.432 7.339 1.00 93.62 110 ASN A O 1
ATOM 892 N N . LYS A 1 111 ? -5.573 4.975 5.746 1.00 93.50 111 LYS A N 1
ATOM 893 C CA . LYS A 1 111 ? -6.934 4.589 5.372 1.00 93.50 111 LYS A CA 1
ATOM 894 C C . LYS A 1 111 ? -7.639 3.842 6.506 1.00 93.50 111 LYS A C 1
ATOM 896 O O . LYS A 1 111 ? -8.763 4.194 6.850 1.00 93.50 111 LYS A O 1
ATOM 901 N N . ILE A 1 112 ? -6.982 2.869 7.128 1.00 92.88 112 ILE A N 1
ATOM 902 C CA . ILE A 1 112 ? -7.533 2.111 8.263 1.00 92.88 112 ILE A CA 1
ATOM 903 C C . ILE A 1 112 ? -7.742 3.029 9.478 1.00 92.88 112 ILE A C 1
ATOM 905 O O . ILE A 1 112 ? -8.802 3.000 10.106 1.00 92.88 112 ILE A O 1
ATOM 909 N N . LEU A 1 113 ? -6.780 3.913 9.750 1.00 93.12 113 LEU A N 1
ATOM 910 C CA . LEU A 1 113 ? -6.853 4.895 10.831 1.00 93.12 113 LEU A CA 1
ATOM 911 C C . LEU A 1 113 ? -8.027 5.868 10.651 1.00 93.12 113 LEU A C 1
ATOM 913 O O . LEU A 1 113 ? -8.607 6.312 11.640 1.00 93.12 113 LEU A O 1
ATOM 917 N N . SER A 1 114 ? -8.431 6.166 9.410 1.00 94.19 114 SER A N 1
ATOM 918 C CA . SER A 1 114 ? -9.612 6.999 9.137 1.00 94.19 114 SER A CA 1
ATOM 919 C C . SER A 1 114 ? -10.922 6.398 9.671 1.00 94.19 114 SER A C 1
ATOM 921 O O . SER A 1 114 ? -11.858 7.142 9.961 1.00 94.19 114 SER A O 1
ATOM 923 N N . TYR A 1 115 ? -10.964 5.076 9.876 1.00 92.12 115 TYR A N 1
ATOM 924 C CA . TYR A 1 115 ? -12.071 4.353 10.510 1.00 92.12 115 TYR A CA 1
ATOM 925 C C . TYR A 1 115 ? -11.887 4.152 12.015 1.00 92.12 115 TYR A C 1
ATOM 927 O O . TYR A 1 115 ? -12.666 3.427 12.626 1.00 92.12 115 TYR A O 1
ATOM 935 N N . ASN A 1 116 ? -10.870 4.783 12.612 1.00 92.62 116 ASN A N 1
ATOM 936 C CA . ASN A 1 116 ? -10.474 4.594 14.008 1.00 92.62 116 ASN A CA 1
ATOM 937 C C . ASN A 1 116 ? -10.076 3.139 14.341 1.00 92.62 116 ASN A C 1
ATOM 939 O O . ASN A 1 116 ? -10.094 2.731 15.500 1.00 92.62 116 ASN A O 1
ATOM 943 N N . ALA A 1 117 ? -9.695 2.368 13.319 1.00 92.56 117 ALA A N 1
ATOM 944 C CA . ALA A 1 117 ? -9.260 0.986 13.437 1.00 92.56 117 ALA A CA 1
ATOM 945 C C . ALA A 1 117 ? -7.729 0.900 13.542 1.00 92.56 117 ALA A C 1
ATOM 947 O O . ALA A 1 117 ? -6.995 1.747 13.031 1.00 92.56 117 ALA A O 1
ATOM 948 N N . THR A 1 118 ? -7.231 -0.161 14.173 1.00 92.44 118 THR A N 1
ATOM 949 C CA . THR A 1 118 ? -5.794 -0.453 14.265 1.00 92.44 118 THR A CA 1
ATOM 950 C C . THR A 1 118 ? -5.369 -1.393 13.139 1.00 92.44 118 THR A C 1
ATOM 952 O O . THR A 1 118 ? -5.927 -2.483 12.996 1.00 92.44 118 THR A O 1
ATOM 955 N N . MET A 1 119 ? -4.357 -1.006 12.360 1.00 91.44 119 MET A N 1
ATOM 956 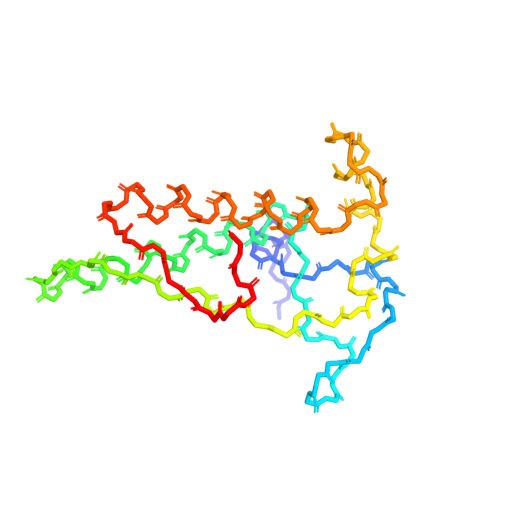C CA . MET A 1 119 ? -3.741 -1.903 11.379 1.00 91.44 119 MET A CA 1
ATOM 957 C C . MET A 1 119 ? -2.962 -3.016 12.091 1.00 91.44 119 MET A C 1
ATOM 959 O O . MET A 1 119 ? -2.248 -2.768 13.060 1.00 91.44 119 MET A O 1
ATOM 963 N N . THR A 1 120 ? -3.108 -4.246 11.612 1.00 90.06 120 THR A N 1
ATOM 964 C CA . THR A 1 120 ? -2.395 -5.432 12.104 1.00 90.06 120 THR A CA 1
ATOM 965 C C . THR A 1 120 ? -1.860 -6.241 10.924 1.00 90.06 120 THR A C 1
ATOM 967 O O . THR A 1 120 ? -2.416 -6.176 9.829 1.00 90.06 120 THR A O 1
ATOM 970 N N . GLY A 1 121 ? -0.817 -7.034 11.138 1.00 86.56 121 GLY A N 1
ATOM 971 C CA . GLY A 1 121 ? -0.324 -7.997 10.155 1.00 86.56 121 GLY A CA 1
ATOM 972 C C . GLY A 1 121 ? 0.813 -8.835 10.717 1.00 86.56 121 GLY A C 1
ATOM 973 O O . GLY A 1 121 ? 0.937 -8.949 11.940 1.00 86.56 121 GLY A O 1
ATOM 974 N N . TRP A 1 122 ? 1.566 -9.473 9.829 1.00 81.38 122 TRP A N 1
ATOM 975 C CA . TRP A 1 122 ? 2.659 -10.372 10.201 1.00 81.38 122 TRP A CA 1
ATOM 976 C C . TRP A 1 122 ? 3.927 -9.608 10.606 1.00 81.38 122 TRP A C 1
ATOM 978 O O . TRP A 1 122 ? 3.979 -8.387 10.494 1.00 81.38 122 TRP A O 1
ATOM 988 N N . ASP A 1 123 ? 4.928 -10.336 11.112 1.00 73.38 123 ASP A N 1
ATOM 989 C CA . ASP A 1 123 ? 6.161 -9.781 11.711 1.00 73.38 123 ASP A CA 1
ATOM 990 C C . ASP A 1 123 ? 6.960 -8.879 10.745 1.00 73.38 123 ASP A C 1
ATOM 992 O O . ASP A 1 123 ? 7.748 -8.049 11.184 1.00 73.38 123 ASP A O 1
ATOM 996 N N . ASP A 1 124 ? 6.710 -9.009 9.438 1.00 69.06 124 ASP A N 1
ATOM 997 C CA . ASP A 1 124 ? 7.333 -8.225 8.365 1.00 69.06 124 ASP A CA 1
ATOM 998 C C . ASP A 1 124 ? 6.689 -6.833 8.149 1.00 69.06 124 ASP A C 1
ATOM 1000 O O . ASP A 1 124 ? 7.157 -6.059 7.308 1.00 69.06 124 ASP A O 1
ATOM 1004 N N . ILE A 1 125 ? 5.618 -6.493 8.882 1.00 64.75 125 ILE A N 1
ATOM 1005 C CA . ILE A 1 125 ? 5.071 -5.128 8.909 1.00 64.75 125 ILE A CA 1
ATOM 1006 C C . ILE A 1 125 ? 5.983 -4.215 9.732 1.00 64.75 125 ILE A C 1
ATOM 1008 O O . ILE A 1 125 ? 6.252 -4.488 10.903 1.00 64.75 125 ILE A O 1
ATOM 1012 N N . CYS A 1 126 ? 6.371 -3.088 9.130 1.00 52.00 126 CYS A N 1
ATOM 1013 C CA . CYS A 1 126 ? 7.138 -2.008 9.759 1.00 52.00 126 CYS A CA 1
ATOM 1014 C C . CYS A 1 126 ? 6.239 -0.837 10.177 1.00 52.00 126 CYS A C 1
ATOM 1016 O O . CYS A 1 126 ? 5.349 -0.455 9.380 1.00 52.00 126 CYS A O 1
#

Radius of gyration: 16.06 Å; chains: 1; bounding box: 41×32×42 Å

Sequence (126 aa):
MELGNKDEAEKYLLSDPDDKSEYYSAQGFDDNIACICRESAFTFYEKVIDEIYLMYQEAGVEMDKFGVAADELPYGAWQKSPICNKFMEDNSIVGDYNALYEMMQTRVYNKILSYNATMTGWDDIC

Foldseek 3Di:
DPPPCVPVVQQQAFDQPQAPFAWAFPVGDRGPHGDLLDVSPVSNLLVVLVVVCVVCVVVVHAQAEDEPAQPGDTPRPPPRRPSVQVSCVVVVNHPPVVVVVLVSVVSSQVSCVVSVHGYDYDPNHD

pLDDT: mean 87.98, std 8.27, range [43.38, 96.19]